Protein AF-A0A8U8CFN9-F1 (afdb_monomer_lite)

Radius of gyration: 27.79 Å; chains: 1; bounding box: 54×45×84 Å

Structure (mmCIF, N/CA/C/O backbone):
data_AF-A0A8U8CFN9-F1
#
_entry.id   AF-A0A8U8CFN9-F1
#
loop_
_atom_site.group_PDB
_atom_site.id
_atom_site.type_symbol
_atom_site.label_atom_id
_atom_site.label_alt_id
_atom_site.label_comp_id
_atom_site.label_asym_id
_atom_site.label_entity_id
_atom_site.label_seq_id
_atom_site.pdbx_PDB_ins_code
_atom_site.Cartn_x
_atom_site.Cartn_y
_atom_site.Cartn_z
_atom_site.occupancy
_atom_site.B_iso_or_equiv
_atom_site.auth_seq_id
_atom_site.auth_comp_id
_atom_site.auth_asym_id
_atom_site.auth_atom_id
_atom_site.pdbx_PDB_model_num
ATOM 1 N N . MET A 1 1 ? -15.132 -43.187 -39.194 1.00 40.34 1 MET A N 1
ATOM 2 C CA . MET A 1 1 ? -14.731 -42.808 -37.822 1.00 40.34 1 MET A CA 1
ATOM 3 C C . MET A 1 1 ? -13.685 -41.707 -37.925 1.00 40.34 1 MET A C 1
ATOM 5 O O . MET A 1 1 ? -12.520 -42.003 -38.133 1.00 40.34 1 MET A O 1
ATOM 9 N N . GLY A 1 2 ? -14.111 -40.443 -37.909 1.00 43.12 2 GLY A N 1
ATOM 10 C CA . GLY A 1 2 ? -13.211 -39.288 -37.963 1.00 43.12 2 GLY A CA 1
ATOM 11 C C . GLY A 1 2 ? -13.203 -38.604 -36.605 1.00 43.12 2 GLY A C 1
ATOM 12 O O . GLY A 1 2 ? -14.182 -37.957 -36.242 1.00 43.12 2 GLY A O 1
ATOM 13 N N . LEU A 1 3 ? -12.131 -38.785 -35.837 1.00 44.94 3 LEU A N 1
ATOM 14 C CA . LEU A 1 3 ? -11.919 -38.041 -34.601 1.00 44.94 3 LEU A CA 1
ATOM 15 C C . LEU A 1 3 ? -11.589 -36.592 -34.974 1.00 44.94 3 LEU A C 1
ATOM 17 O O . LEU A 1 3 ? -10.569 -36.338 -35.607 1.00 44.94 3 LEU A O 1
ATOM 21 N N . LYS A 1 4 ? -12.444 -35.641 -34.587 1.00 46.78 4 LYS A N 1
ATOM 22 C CA . LYS A 1 4 ? -12.069 -34.224 -34.531 1.00 46.78 4 LYS A CA 1
ATOM 23 C C . LYS A 1 4 ? -11.392 -33.962 -33.184 1.00 46.78 4 LYS A C 1
ATOM 25 O O . LYS A 1 4 ? -12.064 -34.095 -32.161 1.00 46.78 4 LYS A O 1
ATOM 30 N N . PRO A 1 5 ? -10.121 -33.541 -33.134 1.00 50.28 5 PRO A N 1
ATOM 31 C CA . PRO A 1 5 ? -9.577 -32.931 -31.941 1.00 50.28 5 PRO A CA 1
ATOM 32 C C . PRO A 1 5 ? -9.734 -31.414 -32.069 1.00 50.28 5 PRO A C 1
ATOM 34 O O . PRO A 1 5 ? -9.016 -30.764 -32.821 1.00 50.28 5 PRO A O 1
ATOM 37 N N . SER A 1 6 ? -10.666 -30.830 -31.321 1.00 44.44 6 SER A N 1
ATOM 38 C CA . SER A 1 6 ? -10.664 -29.382 -31.092 1.00 44.44 6 SER A CA 1
ATOM 39 C C . SER A 1 6 ? -11.026 -29.077 -29.644 1.00 44.44 6 SER A C 1
ATOM 41 O O . SER A 1 6 ? -12.062 -28.488 -29.346 1.00 44.44 6 SER A O 1
ATOM 43 N N . ARG A 1 7 ? -10.141 -29.466 -28.720 1.00 48.72 7 ARG A N 1
ATOM 44 C CA . ARG A 1 7 ? -9.957 -28.658 -27.514 1.00 48.72 7 ARG A CA 1
ATOM 45 C C . ARG A 1 7 ? -9.118 -27.463 -27.942 1.00 48.72 7 ARG A C 1
ATOM 47 O O . ARG A 1 7 ? -7.898 -27.561 -28.020 1.00 48.72 7 ARG A O 1
ATOM 54 N N . VAL A 1 8 ? -9.784 -26.361 -28.275 1.00 46.59 8 VAL A N 1
ATOM 55 C CA . VAL A 1 8 ? -9.126 -25.057 -28.352 1.00 46.59 8 VAL A CA 1
ATOM 56 C C . VAL A 1 8 ? -8.773 -24.706 -26.914 1.00 46.59 8 VAL A C 1
ATOM 58 O O . VAL A 1 8 ? -9.592 -24.179 -26.167 1.00 46.59 8 VAL A O 1
ATOM 61 N N . VAL A 1 9 ? -7.581 -25.106 -26.481 1.00 53.53 9 VAL A N 1
ATOM 62 C CA . VAL A 1 9 ? -6.992 -24.539 -25.276 1.00 53.53 9 VAL A CA 1
ATOM 63 C C . VAL A 1 9 ? -6.672 -23.103 -25.674 1.00 53.53 9 VAL A C 1
ATOM 65 O O . VAL A 1 9 ? -5.760 -22.869 -26.467 1.00 53.53 9 VAL A O 1
ATOM 68 N N . GLY A 1 10 ? -7.505 -22.154 -25.238 1.00 47.97 10 GLY A N 1
ATOM 69 C CA . GLY A 1 10 ? -7.197 -20.734 -25.383 1.00 47.97 10 GLY A CA 1
ATOM 70 C C . GLY A 1 10 ? -5.804 -20.453 -24.805 1.00 47.97 10 GLY A C 1
ATOM 71 O O . GLY A 1 10 ? -5.350 -21.213 -23.944 1.00 47.97 10 GLY A O 1
ATOM 72 N N . PRO A 1 11 ? -5.093 -19.416 -25.277 1.00 50.44 11 PRO A N 1
ATOM 73 C CA . PRO A 1 11 ? -3.771 -19.108 -24.754 1.00 50.44 11 PRO A CA 1
ATOM 74 C C . PRO A 1 11 ? -3.867 -18.979 -23.232 1.00 50.44 11 PRO A C 1
ATOM 76 O O . PRO A 1 11 ? -4.640 -18.169 -22.726 1.00 50.44 11 PRO A O 1
ATOM 79 N N . CYS A 1 12 ? -3.114 -19.798 -22.496 1.00 44.31 12 CYS A N 1
ATOM 80 C CA . CYS A 1 12 ? -2.918 -19.590 -21.068 1.00 44.31 12 CYS A CA 1
ATOM 81 C C . CYS A 1 12 ? -2.235 -18.226 -20.916 1.00 44.31 12 CYS A C 1
ATOM 83 O O . CYS A 1 12 ? -1.022 -18.118 -21.079 1.00 44.31 12 CYS A O 1
ATOM 85 N N . THR A 1 13 ? -3.007 -17.171 -20.654 1.00 48.44 13 THR A N 1
ATOM 86 C CA . THR A 1 13 ? -2.541 -15.783 -20.494 1.00 48.44 13 THR A CA 1
ATOM 87 C C . THR A 1 13 ? -1.829 -15.588 -19.154 1.00 48.44 13 THR A C 1
ATOM 89 O O . THR A 1 13 ? -2.136 -14.680 -18.395 1.00 48.44 13 THR A O 1
ATOM 92 N N . HIS A 1 14 ? -0.946 -16.507 -18.777 1.00 53.22 14 HIS A N 1
ATOM 93 C CA . HIS A 1 14 ? -0.107 -16.378 -17.589 1.00 53.22 14 HIS A CA 1
ATOM 94 C C . HIS A 1 14 ? 1.272 -15.961 -18.074 1.00 53.22 14 HIS A C 1
ATOM 96 O O . HIS A 1 14 ? 2.212 -16.753 -18.116 1.00 53.22 14 HIS A O 1
ATOM 102 N N . THR A 1 15 ? 1.367 -14.717 -18.542 1.00 61.50 15 THR A N 1
ATOM 103 C CA . THR A 1 15 ? 2.664 -14.141 -18.875 1.00 61.50 15 THR A CA 1
ATOM 104 C C . THR A 1 15 ? 3.359 -13.724 -17.582 1.00 61.50 15 THR A C 1
ATOM 106 O O . THR A 1 15 ? 2.722 -13.395 -16.583 1.00 61.50 15 THR A O 1
ATOM 109 N N . LYS A 1 16 ? 4.694 -13.745 -17.573 1.00 69.81 16 LYS A N 1
ATOM 110 C CA . LYS A 1 16 ? 5.504 -13.357 -16.406 1.00 69.81 16 LYS A CA 1
ATOM 111 C C . LYS A 1 16 ? 5.140 -11.957 -15.870 1.00 69.81 16 LYS A C 1
ATOM 113 O O . LYS A 1 16 ? 5.152 -11.745 -14.662 1.00 69.81 16 LYS A O 1
ATOM 118 N N . LEU A 1 17 ? 4.731 -11.058 -16.769 1.00 68.25 17 LEU A N 1
ATOM 119 C CA . LEU A 1 17 ? 4.264 -9.704 -16.458 1.00 68.25 17 LEU A CA 1
ATOM 120 C C . LEU A 1 17 ? 2.952 -9.693 -15.658 1.00 68.25 17 LEU A C 1
ATOM 122 O O . LEU A 1 17 ? 2.778 -8.842 -14.790 1.00 68.25 17 LEU A O 1
ATOM 126 N N . ASP A 1 18 ? 2.047 -10.645 -15.906 1.00 72.00 18 ASP A N 1
ATOM 127 C CA . ASP A 1 18 ? 0.790 -10.755 -15.156 1.00 72.00 18 ASP A CA 1
ATOM 128 C C . ASP A 1 18 ? 1.056 -11.142 -13.701 1.00 72.00 18 ASP A C 1
ATOM 130 O O . ASP A 1 18 ? 0.404 -10.643 -12.789 1.00 72.00 18 ASP A O 1
ATOM 134 N N . PHE A 1 19 ? 2.023 -12.032 -13.470 1.00 72.50 19 PHE A N 1
ATOM 135 C CA . PHE A 1 19 ? 2.398 -12.453 -12.123 1.00 72.50 19 PHE A CA 1
ATOM 136 C C . PHE A 1 19 ? 3.075 -11.318 -11.346 1.00 72.50 19 PHE A C 1
ATOM 138 O O . PHE A 1 19 ? 2.701 -11.049 -10.205 1.00 72.50 19 PHE A O 1
ATOM 145 N N . GLU A 1 20 ? 4.008 -10.611 -11.990 1.00 80.88 20 GLU A N 1
ATOM 146 C CA . GLU A 1 20 ? 4.715 -9.461 -11.416 1.00 80.88 20 GLU A CA 1
ATOM 147 C C . GLU A 1 20 ? 3.738 -8.349 -10.993 1.00 80.88 20 GLU A C 1
ATOM 149 O O . GLU A 1 20 ? 3.879 -7.785 -9.914 1.00 80.88 20 GLU A O 1
ATOM 154 N N . GLN A 1 21 ? 2.679 -8.092 -11.767 1.00 85.75 21 GLN A N 1
ATOM 155 C CA . GLN A 1 21 ? 1.675 -7.077 -11.418 1.00 85.75 21 GLN A CA 1
ATOM 156 C C . GLN A 1 21 ? 0.644 -7.529 -10.373 1.00 85.75 21 GLN A C 1
ATOM 158 O O . GLN A 1 21 ? 0.097 -6.688 -9.657 1.00 85.75 21 GLN A O 1
ATOM 163 N N . ARG A 1 22 ? 0.367 -8.833 -10.250 1.00 90.00 22 ARG A N 1
ATOM 164 C CA . ARG A 1 22 ? -0.640 -9.357 -9.308 1.00 90.00 22 ARG A CA 1
ATOM 165 C C . ARG A 1 22 ? -0.237 -9.196 -7.848 1.00 90.00 22 ARG A C 1
ATOM 167 O O . ARG A 1 22 ? -1.104 -8.914 -7.026 1.00 90.00 22 ARG A O 1
ATOM 174 N N . VAL A 1 23 ? 1.043 -9.366 -7.519 1.00 90.81 23 VAL A N 1
ATOM 175 C CA . VAL A 1 23 ? 1.513 -9.325 -6.123 1.00 90.81 23 VAL A CA 1
ATOM 176 C C . VAL A 1 23 ? 1.341 -7.929 -5.498 1.00 90.81 23 VAL A C 1
ATOM 178 O O . VAL A 1 23 ? 0.658 -7.840 -4.480 1.00 90.81 23 VAL A O 1
ATOM 181 N N . PRO A 1 24 ? 1.815 -6.821 -6.108 1.00 92.12 24 PRO A N 1
ATOM 182 C CA . PRO A 1 24 ? 1.583 -5.484 -5.559 1.00 92.12 24 PRO A CA 1
ATOM 183 C C . PRO A 1 24 ? 0.095 -5.119 -5.467 1.00 92.12 24 PRO A C 1
ATOM 185 O O . PRO A 1 24 ? -0.320 -4.423 -4.547 1.00 92.12 24 PRO A O 1
ATOM 188 N N . GLN A 1 25 ? -0.729 -5.578 -6.415 1.00 93.50 25 GLN A N 1
ATOM 189 C CA . GLN A 1 25 ? -2.177 -5.342 -6.387 1.00 93.50 25 GLN A CA 1
ATOM 190 C C . GLN A 1 25 ? -2.860 -6.106 -5.247 1.00 93.50 25 GLN A C 1
ATOM 192 O O . GLN A 1 25 ? -3.770 -5.573 -4.614 1.00 93.50 25 GLN A O 1
ATOM 197 N N . ALA A 1 26 ? -2.436 -7.345 -4.986 1.00 95.00 26 ALA A N 1
ATOM 198 C CA . ALA A 1 26 ? -2.931 -8.138 -3.867 1.00 95.00 26 ALA A CA 1
ATOM 199 C C . ALA A 1 26 ? -2.555 -7.493 -2.526 1.00 95.00 26 ALA A C 1
ATOM 201 O O . ALA A 1 26 ? -3.431 -7.312 -1.684 1.00 95.00 26 ALA A O 1
ATOM 202 N N . GLU A 1 27 ? -1.298 -7.066 -2.378 1.00 95.19 27 GLU A N 1
ATOM 203 C CA . GLU A 1 27 ? -0.810 -6.348 -1.193 1.00 95.19 27 GLU A CA 1
ATOM 204 C C . GLU A 1 27 ? -1.591 -5.050 -0.944 1.00 95.19 27 GLU A C 1
ATOM 206 O O . GLU A 1 27 ? -2.088 -4.805 0.156 1.00 95.19 27 GLU A O 1
ATOM 211 N N . GLU A 1 28 ? -1.797 -4.242 -1.989 1.00 96.56 28 GLU A N 1
ATOM 212 C CA . GLU A 1 28 ? -2.542 -2.986 -1.881 1.00 96.56 28 GLU A CA 1
ATOM 213 C C . GLU A 1 28 ? -4.000 -3.213 -1.464 1.00 96.56 28 GLU A C 1
ATOM 215 O O . GLU A 1 28 ? -4.542 -2.469 -0.642 1.00 96.56 28 GLU A O 1
ATOM 220 N N . ARG A 1 29 ? -4.654 -4.230 -2.036 1.00 97.69 29 ARG A N 1
ATOM 221 C CA . ARG A 1 29 ? -6.034 -4.582 -1.686 1.00 97.69 29 ARG A CA 1
ATOM 222 C C . ARG A 1 29 ? -6.134 -5.061 -0.247 1.00 97.69 29 ARG A C 1
ATOM 224 O O . ARG A 1 29 ? -6.996 -4.575 0.480 1.00 97.69 29 ARG A O 1
ATOM 231 N N . TYR A 1 30 ? -5.235 -5.951 0.161 1.00 97.94 30 TYR A N 1
ATOM 232 C CA . TYR A 1 30 ? -5.214 -6.493 1.512 1.00 97.94 30 TYR A CA 1
ATOM 233 C C . TYR A 1 30 ? -5.023 -5.388 2.556 1.00 97.94 30 TYR A C 1
ATOM 235 O O . TYR A 1 30 ? -5.828 -5.260 3.478 1.00 97.94 30 TYR A O 1
ATOM 243 N N . GLY A 1 31 ? -4.034 -4.510 2.362 1.00 97.88 31 GLY A N 1
ATOM 244 C CA . GLY A 1 31 ? -3.806 -3.394 3.276 1.00 97.88 31 GLY A CA 1
ATOM 245 C C . GLY A 1 31 ? -4.996 -2.428 3.365 1.00 97.88 31 GLY A C 1
ATOM 246 O O . GLY A 1 31 ? -5.382 -2.024 4.463 1.00 97.88 31 GLY A O 1
ATOM 247 N N . LYS A 1 32 ? -5.656 -2.112 2.238 1.00 98.12 32 LYS A N 1
ATOM 248 C CA . LYS A 1 32 ? -6.875 -1.277 2.229 1.00 98.12 32 LYS A CA 1
ATOM 249 C C . LYS A 1 32 ? -8.041 -1.927 2.971 1.00 98.12 32 LYS A C 1
ATOM 251 O O . LYS A 1 32 ? -8.753 -1.233 3.696 1.00 98.12 32 LYS A O 1
ATOM 256 N N . GLU A 1 33 ? -8.247 -3.228 2.792 1.00 98.00 33 GLU A N 1
ATOM 257 C CA . GLU A 1 33 ? -9.303 -3.971 3.485 1.00 98.00 33 GLU A CA 1
ATOM 258 C C . GLU A 1 33 ? -9.054 -3.997 5.001 1.00 98.00 33 GLU A C 1
ATOM 260 O O . GLU A 1 33 ? -9.982 -3.732 5.765 1.00 98.00 33 GLU A O 1
ATOM 265 N N . LEU A 1 34 ? -7.806 -4.176 5.451 1.00 97.88 34 LEU A N 1
ATOM 266 C CA . LEU A 1 34 ? -7.447 -4.086 6.873 1.00 97.88 34 LEU A CA 1
ATOM 267 C C . LEU A 1 34 ? -7.747 -2.706 7.471 1.00 97.88 34 LEU A C 1
ATOM 269 O O . LEU A 1 34 ? -8.394 -2.615 8.515 1.00 97.88 34 LEU A O 1
ATOM 273 N N . VAL A 1 35 ? -7.350 -1.624 6.794 1.00 97.44 35 VAL A N 1
ATOM 274 C CA . VAL A 1 35 ? -7.654 -0.253 7.246 1.00 97.44 35 VAL A CA 1
ATOM 275 C C . VAL A 1 35 ? -9.168 -0.023 7.319 1.00 97.44 35 VAL A C 1
ATOM 277 O O . VAL A 1 35 ? -9.669 0.597 8.259 1.00 97.44 35 VAL A O 1
ATOM 280 N N . GLN A 1 36 ? -9.933 -0.545 6.357 1.00 97.12 36 GLN A N 1
ATOM 281 C CA . GLN A 1 36 ? -11.393 -0.465 6.399 1.00 97.12 36 GLN A CA 1
ATOM 282 C C . GLN A 1 36 ? -11.992 -1.257 7.565 1.00 97.12 36 GLN A C 1
ATOM 284 O O . GLN A 1 36 ? -12.928 -0.764 8.196 1.00 97.12 36 GLN A O 1
ATOM 289 N N . ILE A 1 37 ? -11.468 -2.449 7.862 1.00 96.06 37 ILE A N 1
ATOM 290 C CA . ILE A 1 37 ? -11.889 -3.257 9.012 1.00 96.06 37 ILE A CA 1
ATOM 291 C C . ILE A 1 37 ? -11.623 -2.492 10.309 1.00 96.06 37 ILE A C 1
ATOM 293 O O . ILE A 1 37 ? -12.543 -2.350 11.108 1.00 96.06 37 ILE A O 1
ATOM 297 N N . ALA A 1 38 ? -10.427 -1.922 10.489 1.00 95.00 38 ALA A N 1
ATOM 298 C CA . ALA A 1 38 ? -10.089 -1.129 11.673 1.00 95.00 38 ALA A CA 1
ATOM 299 C C . ALA A 1 38 ? -11.056 0.050 11.887 1.00 95.00 38 ALA A C 1
ATOM 301 O O . ALA A 1 38 ? -11.495 0.302 13.008 1.00 95.00 38 ALA A O 1
ATOM 302 N N . ARG A 1 39 ? -11.447 0.736 10.805 1.00 92.81 39 ARG A N 1
ATOM 303 C CA . ARG A 1 39 ? -12.379 1.879 10.852 1.00 92.81 39 ARG A CA 1
ATOM 304 C C . ARG A 1 39 ? -13.828 1.487 11.119 1.00 92.81 39 ARG A C 1
ATOM 306 O O . ARG A 1 39 ? -14.569 2.272 11.704 1.00 92.81 39 ARG A O 1
ATOM 313 N N . LYS A 1 40 ? -14.248 0.309 10.655 1.00 93.12 40 LYS A N 1
ATOM 314 C CA . LYS A 1 40 ? -15.609 -0.219 10.848 1.00 93.12 40 LYS A CA 1
ATOM 315 C C . LYS A 1 40 ? -15.745 -1.073 12.110 1.00 93.12 40 LYS A C 1
ATOM 317 O O . LYS A 1 40 ? -16.860 -1.471 12.442 1.00 93.12 40 LYS A O 1
ATOM 322 N N . ALA A 1 41 ? -14.642 -1.381 12.788 1.00 89.19 41 ALA A N 1
ATOM 323 C CA . ALA A 1 41 ? -14.648 -2.178 14.002 1.00 89.19 41 ALA A CA 1
ATOM 324 C C . ALA A 1 41 ? -15.472 -1.490 15.105 1.00 89.19 41 ALA A C 1
ATOM 326 O O . ALA A 1 41 ? -15.387 -0.276 15.306 1.00 89.19 41 ALA A O 1
ATOM 327 N N . GLY A 1 42 ? -16.288 -2.288 15.800 1.00 85.44 42 GLY A N 1
ATOM 328 C CA . GLY A 1 42 ? -17.123 -1.848 16.919 1.00 85.44 42 GLY A CA 1
ATOM 329 C C . GLY A 1 42 ? -16.320 -1.565 18.196 1.00 85.44 42 GLY A C 1
ATOM 330 O O . GLY A 1 42 ? -15.151 -1.195 18.150 1.00 85.44 42 GLY A O 1
ATOM 331 N N . GLY A 1 43 ? -16.959 -1.723 19.358 1.00 84.12 43 GLY A N 1
ATOM 332 C CA . GLY A 1 43 ? -16.310 -1.534 20.665 1.00 84.12 43 GLY A CA 1
ATOM 333 C C . GLY A 1 43 ? -16.378 -0.107 21.226 1.00 84.12 43 GLY A C 1
ATOM 334 O O . GLY A 1 43 ? -15.900 0.149 22.324 1.00 84.12 43 GLY A O 1
ATOM 335 N N . GLN A 1 44 ? -17.025 0.825 20.514 1.00 84.69 44 GLN A N 1
ATOM 336 C CA . GLN A 1 44 ? -17.246 2.210 20.969 1.00 84.69 44 GLN A CA 1
ATOM 337 C C . GLN A 1 44 ? -18.083 2.294 22.262 1.00 84.69 44 GLN A C 1
ATOM 339 O O . GLN A 1 44 ? -17.959 3.257 23.017 1.00 84.69 44 GLN A O 1
ATOM 344 N N . THR A 1 45 ? -18.938 1.294 22.499 1.00 90.31 45 THR A N 1
ATOM 345 C CA . THR A 1 45 ? -19.830 1.187 23.664 1.00 90.31 45 THR A CA 1
ATOM 346 C C . THR A 1 45 ? -19.186 0.498 24.867 1.00 90.31 45 THR A C 1
ATOM 348 O O . THR A 1 45 ? -19.793 0.479 25.934 1.00 90.31 45 THR A O 1
ATOM 351 N N . GLU A 1 46 ? -17.988 -0.072 24.711 1.00 92.38 46 GLU A N 1
ATOM 352 C CA . GLU A 1 46 ? -17.257 -0.707 25.811 1.00 92.38 46 GLU A CA 1
ATOM 353 C C . GLU A 1 46 ? -16.704 0.342 26.784 1.00 92.38 46 GLU A C 1
ATOM 355 O O . GLU A 1 46 ? -16.590 1.528 26.459 1.00 92.38 46 GLU A O 1
ATOM 360 N N . ILE A 1 47 ? -16.341 -0.085 27.996 1.00 91.62 47 ILE A N 1
ATOM 361 C CA . ILE A 1 47 ? -15.911 0.807 29.084 1.00 91.62 47 ILE A CA 1
ATOM 362 C C . ILE A 1 47 ? -14.583 0.306 29.675 1.00 91.62 47 ILE A C 1
ATOM 364 O O . ILE A 1 47 ? -14.278 -0.888 29.632 1.00 91.62 47 ILE A O 1
ATOM 368 N N . ASN A 1 48 ? -13.797 1.221 30.251 1.00 94.94 48 ASN A N 1
ATOM 369 C CA . ASN A 1 48 ? -12.543 0.940 30.959 1.00 94.94 48 ASN A CA 1
ATOM 370 C C . ASN A 1 48 ? -11.539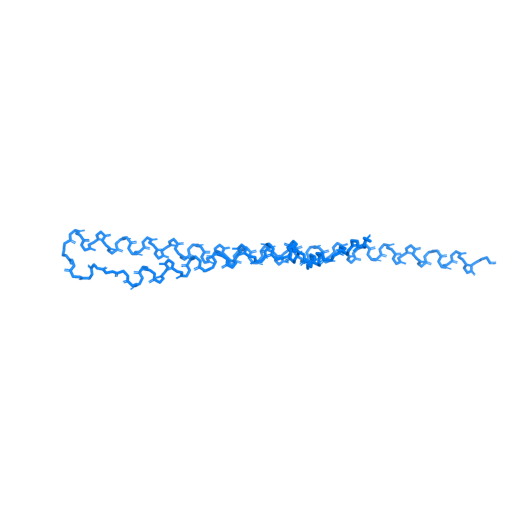 0.160 30.085 1.00 94.94 48 ASN A C 1
ATOM 372 O O . ASN A 1 48 ? -11.393 0.425 28.892 1.00 94.94 48 ASN A O 1
ATOM 376 N N . THR A 1 49 ? -10.861 -0.820 30.676 1.00 95.06 49 THR A N 1
ATOM 377 C CA . THR A 1 49 ? -9.759 -1.579 30.077 1.00 95.06 49 THR A CA 1
ATOM 378 C C . THR A 1 49 ? -10.159 -2.314 28.798 1.00 95.06 49 THR A C 1
ATOM 380 O O . THR A 1 49 ? -9.334 -2.494 27.906 1.00 95.06 49 THR A O 1
ATOM 383 N N . LEU A 1 50 ? -11.429 -2.719 28.669 1.00 92.88 50 LEU A N 1
ATOM 384 C CA . LEU A 1 50 ? -11.914 -3.382 27.458 1.00 92.88 50 LEU A CA 1
ATOM 385 C C . LEU A 1 50 ? -12.008 -2.399 26.285 1.00 92.88 50 LEU A C 1
ATOM 387 O O . LEU A 1 50 ? -11.604 -2.735 25.173 1.00 92.88 50 LEU A O 1
ATOM 391 N N . LYS A 1 51 ? -12.460 -1.163 26.539 1.00 94.25 51 LYS A N 1
ATOM 392 C CA . LYS A 1 51 ? -12.450 -0.094 25.531 1.00 94.25 51 LYS A CA 1
ATOM 393 C C . LYS A 1 51 ? -11.028 0.206 25.065 1.00 94.25 51 LYS A C 1
ATOM 395 O O . LYS A 1 51 ? -10.782 0.274 23.865 1.00 94.25 51 LYS A O 1
ATOM 400 N N . GLU A 1 52 ? -10.095 0.345 26.003 1.00 94.81 52 GLU A N 1
ATOM 401 C CA . GLU A 1 52 ? -8.683 0.603 25.695 1.00 94.81 52 GLU A CA 1
ATOM 402 C C . GLU A 1 52 ? -8.069 -0.523 24.852 1.00 94.81 52 GLU A C 1
ATOM 404 O O . GLU A 1 52 ? -7.417 -0.250 23.845 1.00 94.81 52 GLU A O 1
ATOM 409 N N . ALA A 1 53 ? -8.349 -1.786 25.192 1.00 94.69 53 ALA A N 1
ATOM 410 C CA . ALA A 1 53 ? -7.899 -2.935 24.412 1.00 94.69 53 ALA A CA 1
ATOM 411 C C . ALA A 1 53 ? -8.455 -2.922 22.974 1.00 94.69 53 ALA A C 1
ATOM 413 O O . ALA A 1 53 ? -7.716 -3.199 22.027 1.00 94.69 53 ALA A O 1
ATOM 414 N N . PHE A 1 54 ? -9.729 -2.554 22.788 1.00 95.00 54 PHE A N 1
ATOM 415 C CA . PHE A 1 54 ? -10.325 -2.398 21.457 1.00 95.00 54 PHE A CA 1
ATOM 416 C C . PHE A 1 54 ? -9.701 -1.247 20.659 1.00 95.00 54 PHE A C 1
ATOM 418 O O . PHE A 1 54 ? -9.468 -1.401 19.459 1.00 95.00 54 PHE A O 1
ATOM 425 N N . GLU A 1 55 ? -9.404 -0.108 21.288 1.00 94.31 55 GLU A N 1
ATOM 426 C CA . GLU A 1 55 ? -8.708 0.999 20.618 1.00 94.31 55 GLU A CA 1
ATOM 427 C C . GLU A 1 55 ? -7.299 0.595 20.175 1.00 94.31 55 GLU A C 1
ATOM 429 O O . GLU A 1 55 ? -6.936 0.805 19.015 1.00 94.31 55 GLU A O 1
ATOM 434 N N . MET A 1 56 ? -6.536 -0.066 21.049 1.00 95.75 56 MET A N 1
ATOM 435 C CA . MET A 1 56 ? -5.212 -0.588 20.702 1.00 95.75 56 MET A CA 1
ATOM 436 C C . MET A 1 56 ? -5.284 -1.590 19.548 1.00 95.75 56 MET A C 1
ATOM 438 O O . MET A 1 56 ? -4.487 -1.513 18.613 1.00 95.75 56 MET A O 1
ATOM 442 N N . LEU A 1 57 ? -6.255 -2.507 19.573 1.00 95.44 57 LEU A N 1
ATOM 443 C CA . LEU A 1 57 ? -6.449 -3.479 18.500 1.00 95.44 57 LEU A CA 1
ATOM 444 C C . LEU A 1 57 ? -6.727 -2.788 17.158 1.00 95.44 57 LEU A C 1
ATOM 446 O O . LEU A 1 57 ? -6.096 -3.125 16.156 1.00 95.44 57 LEU A O 1
ATOM 450 N N . LYS A 1 58 ? -7.627 -1.797 17.129 1.00 96.25 58 LYS A N 1
ATOM 451 C CA . LYS A 1 58 ? -7.928 -1.027 15.912 1.00 96.25 58 LYS A CA 1
ATOM 452 C C . LYS A 1 58 ? -6.687 -0.321 15.371 1.00 96.25 58 LYS A C 1
ATOM 454 O O . LYS A 1 58 ? -6.412 -0.419 14.176 1.00 96.25 58 LYS A O 1
ATOM 459 N N . GLN A 1 59 ? -5.911 0.323 16.244 1.00 96.69 59 GLN A N 1
ATOM 460 C CA . GLN A 1 59 ? -4.662 0.987 15.863 1.00 96.69 59 GLN A CA 1
ATOM 461 C C . GLN A 1 59 ? -3.638 0.005 15.281 1.00 96.69 59 GLN A C 1
ATOM 463 O O . GLN A 1 59 ? -2.993 0.314 14.281 1.00 96.69 59 GLN A O 1
ATOM 468 N N . GLN A 1 60 ? -3.502 -1.191 15.863 1.00 98.12 60 GLN A N 1
ATOM 469 C CA . GLN A 1 60 ? -2.597 -2.218 15.341 1.00 98.12 60 GLN A CA 1
ATOM 470 C C . GLN A 1 60 ? -3.036 -2.716 13.960 1.00 98.12 60 GLN A C 1
ATOM 472 O O . GLN A 1 60 ? -2.208 -2.797 13.055 1.00 98.12 60 GLN A O 1
ATOM 477 N N . ILE A 1 61 ? -4.330 -2.984 13.761 1.00 97.50 61 ILE A N 1
ATOM 478 C CA . ILE A 1 61 ? -4.858 -3.411 12.455 1.00 97.50 61 ILE A CA 1
ATOM 479 C C . ILE A 1 61 ? -4.642 -2.318 11.398 1.00 97.50 61 ILE A C 1
ATOM 481 O O . ILE A 1 61 ? -4.218 -2.622 10.283 1.00 97.50 61 ILE A O 1
ATOM 485 N N . GLU A 1 62 ? -4.882 -1.047 11.737 1.00 97.62 62 GLU A N 1
ATOM 486 C CA . GLU A 1 62 ? -4.633 0.072 10.821 1.00 97.62 62 GLU A CA 1
ATOM 487 C C . GLU A 1 62 ? -3.137 0.225 10.501 1.00 97.62 62 GLU A C 1
ATOM 489 O O . GLU A 1 62 ? -2.774 0.403 9.338 1.00 97.62 62 GLU A O 1
ATOM 494 N N . SER A 1 63 ? -2.256 0.083 11.496 1.00 98.12 63 SER A N 1
ATOM 495 C CA . SER A 1 63 ? -0.798 0.124 11.317 1.00 98.12 63 SER A CA 1
ATOM 496 C C . SER A 1 63 ? -0.293 -0.982 10.380 1.00 98.12 63 SER A C 1
ATOM 498 O O . SER A 1 63 ? 0.452 -0.716 9.429 1.00 98.12 63 SER A O 1
ATOM 500 N N . VAL A 1 64 ? -0.758 -2.219 10.583 1.00 98.31 64 VAL A N 1
ATOM 501 C CA . VAL A 1 64 ? -0.441 -3.355 9.705 1.00 98.31 64 VAL A CA 1
ATOM 502 C C . VAL A 1 64 ? -0.982 -3.103 8.297 1.00 98.31 64 VAL A C 1
ATOM 504 O O . VAL A 1 64 ? -0.241 -3.237 7.324 1.00 98.31 64 VAL A O 1
ATOM 507 N N . GLY A 1 65 ? -2.234 -2.652 8.167 1.00 98.31 65 GLY A N 1
ATOM 508 C CA . GLY A 1 65 ? -2.827 -2.313 6.872 1.00 98.31 65 GLY A CA 1
ATOM 509 C C . GLY A 1 65 ? -2.032 -1.250 6.106 1.00 98.31 65 GLY A C 1
ATOM 510 O O . GLY A 1 65 ? -1.750 -1.421 4.919 1.00 98.31 65 GLY A O 1
ATOM 511 N N . ASN A 1 66 ? -1.586 -0.195 6.790 1.00 98.19 66 ASN A N 1
ATOM 512 C CA . ASN A 1 66 ? -0.732 0.842 6.208 1.00 98.19 66 ASN A CA 1
ATOM 513 C C . ASN A 1 66 ? 0.632 0.296 5.764 1.00 98.19 66 ASN A C 1
ATOM 515 O O . ASN A 1 66 ? 1.128 0.682 4.706 1.00 98.19 66 ASN A O 1
ATOM 519 N N . SER A 1 67 ? 1.209 -0.636 6.524 1.00 98.31 67 SER A N 1
ATOM 520 C CA . SER A 1 67 ? 2.478 -1.289 6.177 1.00 98.31 67 SER A CA 1
ATOM 521 C C . SER A 1 67 ? 2.359 -2.116 4.889 1.00 98.31 67 SER A C 1
ATOM 523 O O . SER A 1 67 ? 3.216 -2.012 4.014 1.00 98.31 67 SER A O 1
ATOM 525 N N . HIS A 1 68 ? 1.262 -2.861 4.710 1.00 98.19 68 HIS A N 1
ATOM 526 C CA . HIS A 1 68 ? 0.980 -3.594 3.465 1.00 98.19 68 HIS A CA 1
ATOM 527 C C . HIS A 1 68 ? 0.765 -2.656 2.263 1.00 98.19 68 HIS A C 1
ATOM 529 O O . HIS A 1 68 ? 1.258 -2.918 1.165 1.00 98.19 68 HIS A O 1
ATOM 535 N N . ILE A 1 69 ? 0.096 -1.513 2.463 1.00 98.00 69 ILE A N 1
ATOM 536 C CA . ILE A 1 69 ? -0.053 -0.489 1.413 1.00 98.00 69 ILE A CA 1
ATOM 537 C C . ILE A 1 69 ? 1.315 0.078 1.008 1.00 98.00 69 ILE A C 1
ATOM 539 O O . ILE A 1 69 ? 1.590 0.210 -0.184 1.00 98.00 69 ILE A O 1
ATOM 543 N N . GLN A 1 70 ? 2.185 0.391 1.973 1.00 98.00 70 GLN A N 1
ATOM 544 C CA . GLN A 1 70 ? 3.542 0.870 1.688 1.00 98.00 70 GLN A CA 1
ATOM 545 C C . GLN A 1 70 ? 4.372 -0.184 0.952 1.00 98.00 70 GLN A C 1
ATOM 547 O O . GLN A 1 70 ? 5.041 0.142 -0.028 1.00 98.00 70 GLN A O 1
ATOM 552 N N . LEU A 1 71 ? 4.281 -1.453 1.359 1.00 97.31 71 LEU A N 1
ATOM 553 C CA . LEU A 1 71 ? 4.942 -2.554 0.664 1.00 97.31 71 LEU A CA 1
ATOM 554 C C . LEU A 1 71 ? 4.489 -2.654 -0.796 1.00 97.31 71 LEU A C 1
ATOM 556 O O . LEU A 1 71 ?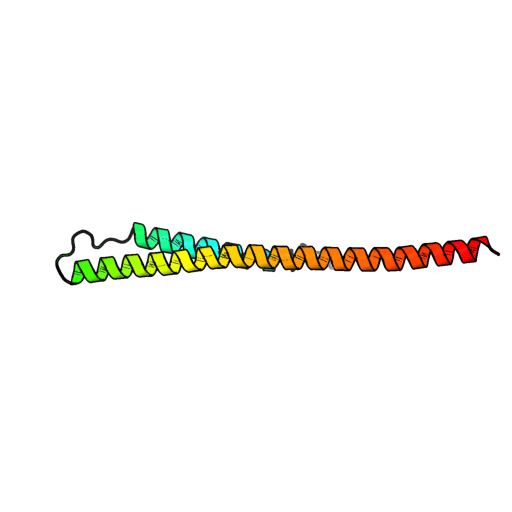 5.325 -2.772 -1.689 1.00 97.31 71 LEU A O 1
ATOM 560 N N . ALA A 1 72 ? 3.189 -2.530 -1.067 1.00 97.06 72 ALA A N 1
ATOM 561 C CA . ALA A 1 72 ? 2.671 -2.515 -2.431 1.00 97.06 72 ALA A CA 1
ATOM 562 C C . ALA A 1 72 ? 3.249 -1.373 -3.284 1.00 97.06 72 ALA A C 1
ATOM 564 O O . ALA A 1 72 ? 3.490 -1.566 -4.477 1.00 97.06 72 ALA A O 1
ATOM 565 N N . VAL A 1 73 ? 3.472 -0.192 -2.697 1.00 97.00 73 VAL A N 1
ATOM 566 C CA . VAL A 1 73 ? 4.120 0.940 -3.382 1.00 97.00 73 VAL A CA 1
ATOM 567 C C . VAL A 1 73 ? 5.576 0.606 -3.701 1.00 97.00 73 VAL A C 1
ATOM 569 O O . VAL A 1 73 ? 5.960 0.685 -4.867 1.00 97.00 73 VAL A O 1
ATOM 572 N N . MET A 1 74 ? 6.344 0.139 -2.713 1.00 97.00 74 MET A N 1
ATOM 573 C CA . MET A 1 74 ? 7.749 -0.241 -2.909 1.00 97.00 74 MET A CA 1
ATOM 574 C C . MET A 1 74 ? 7.903 -1.323 -3.986 1.00 97.00 74 MET A C 1
ATOM 576 O O . MET A 1 74 ? 8.738 -1.205 -4.877 1.00 97.00 74 MET A O 1
ATOM 580 N N . LEU A 1 75 ? 7.046 -2.349 -3.979 1.00 95.56 75 LEU A N 1
ATOM 581 C CA . LEU A 1 75 ? 7.084 -3.407 -4.993 1.00 95.56 75 LEU A CA 1
ATOM 582 C C . LEU A 1 75 ? 6.849 -2.869 -6.413 1.00 95.56 75 LEU A C 1
ATOM 584 O O . LEU A 1 75 ? 7.475 -3.343 -7.359 1.00 95.56 75 LEU A O 1
ATOM 588 N N . LYS A 1 76 ? 5.969 -1.875 -6.590 1.00 94.88 76 LYS A N 1
ATOM 589 C CA . LYS A 1 76 ? 5.745 -1.245 -7.904 1.00 94.88 76 LYS A CA 1
ATOM 590 C C . LYS A 1 76 ? 6.975 -0.473 -8.380 1.00 94.88 76 LYS A C 1
ATOM 592 O O . LYS A 1 76 ? 7.273 -0.495 -9.574 1.00 94.88 76 LYS A O 1
ATOM 597 N N . GLU A 1 77 ? 7.676 0.195 -7.471 1.00 95.81 77 GLU A N 1
ATOM 598 C CA . GLU A 1 77 ? 8.908 0.928 -7.778 1.00 95.81 77 GLU A CA 1
ATOM 599 C C . GLU A 1 77 ? 10.039 -0.022 -8.185 1.00 95.81 77 GLU A C 1
ATOM 601 O O . GLU A 1 77 ? 10.663 0.180 -9.228 1.00 95.81 77 GLU A O 1
ATOM 606 N N . GLU A 1 78 ? 10.230 -1.115 -7.444 1.00 94.69 78 GLU A N 1
ATOM 607 C CA . GLU A 1 78 ? 11.210 -2.155 -7.779 1.00 94.69 78 GLU A CA 1
ATOM 608 C C . GLU A 1 78 ? 10.928 -2.789 -9.149 1.00 94.69 78 GLU A C 1
ATOM 610 O O . GLU A 1 78 ? 11.824 -2.920 -9.987 1.00 94.69 78 GLU A O 1
ATOM 615 N N . LEU A 1 79 ? 9.663 -3.117 -9.439 1.00 93.19 79 LEU A N 1
ATOM 616 C CA . LEU A 1 79 ? 9.266 -3.647 -10.747 1.00 93.19 79 LEU A CA 1
ATOM 617 C C . LEU A 1 79 ? 9.559 -2.669 -11.886 1.00 93.19 79 LEU A C 1
ATOM 619 O O . LEU A 1 79 ? 10.015 -3.085 -12.955 1.00 93.19 79 LEU A O 1
ATOM 623 N N . LYS A 1 80 ? 9.349 -1.369 -11.660 1.00 92.75 80 LYS A N 1
ATOM 624 C CA . LYS A 1 80 ? 9.707 -0.332 -12.630 1.00 92.75 80 LYS A CA 1
ATOM 625 C C . LYS A 1 80 ? 11.217 -0.314 -12.880 1.00 92.75 80 LYS A C 1
ATOM 627 O O . LYS A 1 80 ? 11.637 -0.307 -14.037 1.00 92.75 80 LYS A O 1
ATOM 632 N N . GLY A 1 81 ? 12.028 -0.383 -11.823 1.00 94.38 81 GLY A N 1
ATOM 633 C CA . GLY A 1 81 ? 13.487 -0.457 -11.934 1.00 94.38 81 GLY A CA 1
ATOM 634 C C . GLY A 1 81 ? 13.965 -1.682 -12.722 1.00 94.38 81 GLY A C 1
ATOM 635 O O . GLY A 1 81 ? 14.861 -1.577 -13.569 1.00 94.38 81 GLY A O 1
ATOM 636 N N . ILE A 1 82 ? 13.325 -2.835 -12.505 1.00 91.06 82 ILE A N 1
ATOM 637 C CA . ILE A 1 82 ? 13.600 -4.073 -13.243 1.00 91.06 82 ILE A CA 1
ATOM 638 C C . ILE A 1 82 ? 13.260 -3.912 -14.729 1.00 91.06 82 ILE A C 1
ATOM 640 O O . ILE A 1 82 ? 14.068 -4.292 -15.581 1.00 91.06 82 ILE A O 1
ATOM 644 N N . GLU A 1 83 ? 12.103 -3.342 -15.068 1.00 90.38 83 GLU A N 1
ATOM 645 C CA . GLU A 1 83 ? 11.700 -3.179 -16.468 1.00 90.38 83 GLU A CA 1
ATOM 646 C C . GLU A 1 83 ? 12.609 -2.186 -17.210 1.00 90.38 83 GLU A C 1
ATOM 648 O O . GLU A 1 83 ? 13.093 -2.484 -18.304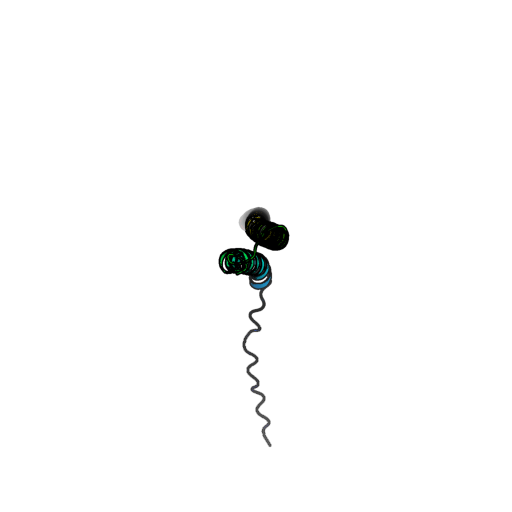 1.00 90.38 83 GLU A O 1
ATOM 653 N N . GLU A 1 84 ? 12.964 -1.065 -16.578 1.00 93.25 84 GLU A N 1
ATOM 654 C CA . GLU A 1 84 ? 13.941 -0.116 -17.127 1.00 93.25 84 GLU A CA 1
ATOM 655 C C . GLU A 1 84 ? 15.309 -0.771 -17.363 1.00 93.25 84 GLU A C 1
ATOM 657 O O . GLU A 1 84 ? 15.961 -0.547 -18.388 1.00 93.25 84 GLU A O 1
ATOM 662 N N . PHE A 1 85 ? 15.763 -1.616 -16.433 1.00 93.44 85 PHE A N 1
ATOM 663 C CA . PHE A 1 85 ? 17.002 -2.368 -16.608 1.00 93.44 85 PHE A CA 1
ATOM 664 C C . PHE A 1 85 ? 16.921 -3.346 -17.788 1.00 93.44 85 PHE A C 1
ATOM 666 O O . PHE A 1 85 ? 17.869 -3.446 -18.575 1.00 93.44 85 PHE A O 1
ATOM 673 N N . ARG A 1 86 ? 15.786 -4.035 -17.961 1.00 90.00 86 ARG A N 1
ATOM 674 C CA . ARG A 1 86 ? 15.559 -4.945 -19.094 1.00 90.00 86 ARG A CA 1
ATOM 675 C C . ARG A 1 86 ? 15.576 -4.202 -20.426 1.00 90.00 86 ARG A C 1
ATOM 677 O O . ARG A 1 86 ? 16.199 -4.699 -21.366 1.00 90.00 86 ARG A O 1
ATOM 684 N N . GLU A 1 87 ? 14.962 -3.025 -20.510 1.00 92.31 87 GLU A N 1
ATOM 685 C CA . GLU A 1 87 ? 14.994 -2.196 -21.720 1.00 92.31 87 GLU A CA 1
ATOM 686 C C . GLU A 1 87 ? 16.413 -1.719 -22.052 1.00 92.31 87 GLU A C 1
ATOM 688 O O . GLU A 1 87 ? 16.874 -1.920 -23.179 1.00 92.31 87 GLU A O 1
ATOM 693 N N . ARG A 1 88 ? 17.180 -1.241 -21.060 1.00 93.75 88 ARG A N 1
ATOM 694 C CA . ARG A 1 88 ? 18.600 -0.885 -21.256 1.00 93.75 88 ARG A CA 1
ATOM 695 C C . ARG A 1 88 ? 19.413 -2.053 -21.823 1.00 93.75 88 ARG A C 1
ATOM 697 O O . ARG A 1 88 ? 20.191 -1.881 -22.762 1.00 93.75 88 ARG A O 1
ATOM 704 N N . GLN A 1 89 ? 19.214 -3.265 -21.303 1.00 92.31 89 GLN A N 1
ATOM 705 C CA . GLN A 1 89 ? 19.882 -4.469 -21.815 1.00 92.31 89 GLN A CA 1
ATOM 706 C C . GLN A 1 89 ? 19.457 -4.815 -23.252 1.00 92.31 89 GLN A C 1
ATOM 708 O O . GLN A 1 89 ? 20.298 -5.199 -24.073 1.00 92.31 89 GLN A O 1
ATOM 713 N N . LYS A 1 90 ? 18.168 -4.672 -23.592 1.00 92.62 90 LYS A N 1
ATOM 714 C CA . LYS A 1 90 ? 17.669 -4.886 -24.962 1.00 92.62 90 LYS A CA 1
ATOM 715 C C . LYS A 1 90 ? 18.300 -3.897 -25.940 1.00 92.62 90 LYS A C 1
ATOM 717 O O . LYS A 1 90 ? 18.721 -4.309 -27.022 1.00 92.62 90 LYS A O 1
ATOM 722 N N . 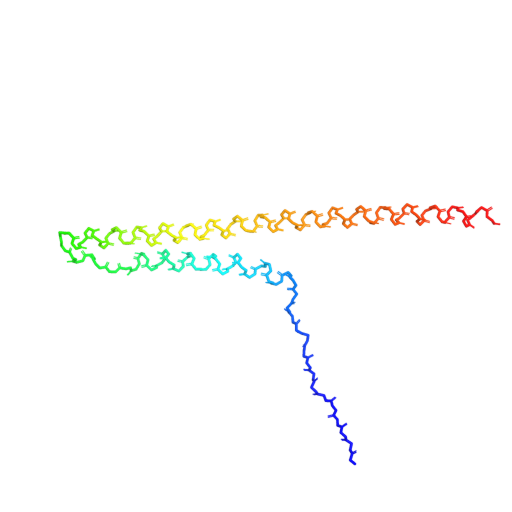GLU A 1 91 ? 18.407 -2.624 -25.575 1.00 92.12 91 GLU A N 1
ATOM 723 C CA . GLU A 1 91 ? 19.039 -1.600 -26.412 1.00 92.12 91 GLU A CA 1
ATOM 724 C C . GLU A 1 91 ? 20.513 -1.892 -26.685 1.00 92.12 91 GLU A C 1
ATOM 726 O O . GLU A 1 91 ? 20.943 -1.822 -27.837 1.00 92.12 91 GLU A O 1
ATOM 731 N N . GLN A 1 92 ? 21.280 -2.297 -25.669 1.00 90.75 92 GLN A N 1
ATOM 732 C CA . GLN A 1 92 ? 22.687 -2.666 -25.856 1.00 90.75 92 GLN A CA 1
ATOM 733 C C . GLN A 1 92 ? 22.840 -3.839 -26.836 1.00 90.75 92 GLN A C 1
ATOM 735 O O . GLN A 1 92 ? 23.657 -3.787 -27.757 1.00 90.75 92 GLN A O 1
ATOM 740 N N . ARG A 1 93 ? 21.985 -4.868 -26.733 1.00 91.31 93 ARG A N 1
ATOM 741 C CA . ARG A 1 93 ? 21.979 -5.990 -27.692 1.00 91.31 93 ARG A CA 1
ATOM 742 C C . ARG A 1 93 ? 21.624 -5.541 -29.111 1.00 91.31 93 ARG A C 1
ATOM 744 O O . ARG A 1 93 ? 22.221 -6.041 -30.065 1.00 91.31 93 ARG A O 1
ATOM 751 N N . LYS A 1 94 ? 20.682 -4.598 -29.265 1.00 92.38 94 LYS A N 1
ATOM 752 C CA . LYS A 1 94 ? 20.342 -4.002 -30.569 1.00 92.38 94 LYS A CA 1
ATOM 753 C C . LYS A 1 94 ? 21.534 -3.240 -31.151 1.00 92.38 94 LYS A C 1
ATOM 755 O O . LYS A 1 94 ? 21.840 -3.458 -32.316 1.00 92.38 94 LYS A O 1
ATOM 760 N N . LYS A 1 95 ? 22.237 -2.425 -30.356 1.00 92.00 95 LYS A N 1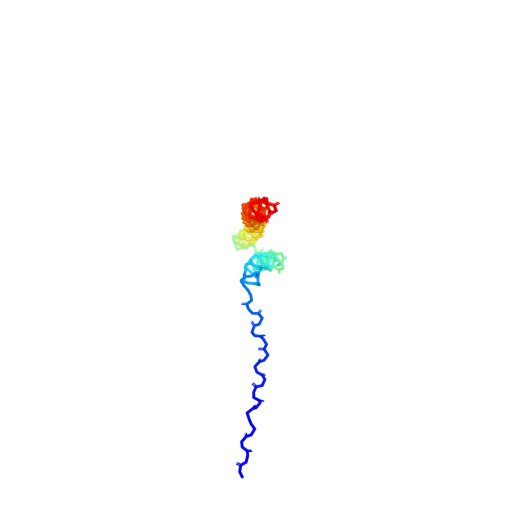
ATOM 761 C CA . LYS A 1 95 ? 23.437 -1.689 -30.797 1.00 92.00 95 LYS A CA 1
ATOM 762 C C . LYS A 1 95 ? 24.526 -2.630 -31.302 1.00 92.00 95 LYS A C 1
ATOM 764 O O . LYS A 1 95 ? 24.980 -2.469 -32.425 1.00 92.00 95 LYS A O 1
ATOM 769 N N . VAL A 1 96 ? 24.871 -3.666 -30.533 1.00 91.44 96 VAL A N 1
ATOM 770 C CA . VAL A 1 96 ? 25.894 -4.653 -30.935 1.00 91.44 96 VAL A CA 1
ATOM 771 C C . VAL A 1 96 ? 25.483 -5.417 -32.198 1.00 91.44 96 VAL A C 1
ATOM 773 O O . VAL A 1 96 ? 26.315 -5.702 -33.057 1.00 91.44 96 VAL A O 1
ATOM 776 N N . ARG A 1 97 ? 24.201 -5.777 -32.330 1.00 86.81 97 ARG A N 1
ATOM 777 C CA . ARG A 1 97 ? 23.689 -6.415 -33.551 1.00 86.81 97 ARG A CA 1
ATOM 778 C C . ARG A 1 97 ? 23.764 -5.467 -34.747 1.00 86.81 97 ARG A C 1
ATOM 780 O O . ARG A 1 97 ? 24.200 -5.889 -35.807 1.00 86.81 97 ARG A O 1
ATOM 787 N N . ASN A 1 98 ? 23.357 -4.214 -34.577 1.00 91.00 98 ASN A N 1
ATOM 788 C CA . ASN A 1 98 ? 23.380 -3.220 -35.643 1.00 91.00 98 ASN A CA 1
ATOM 789 C C . ASN A 1 98 ? 24.818 -2.901 -36.070 1.00 91.00 98 ASN A C 1
ATOM 791 O O . ASN A 1 98 ? 25.074 -2.861 -37.263 1.00 91.00 98 ASN A O 1
ATOM 795 N N . GLN A 1 99 ? 25.760 -2.781 -35.130 1.00 88.31 99 GLN A N 1
ATOM 796 C CA . GLN A 1 99 ? 27.181 -2.607 -35.442 1.00 88.31 99 GLN A CA 1
ATOM 797 C C . GLN A 1 99 ? 27.718 -3.778 -36.275 1.00 88.31 99 GLN A C 1
ATOM 799 O O . GLN A 1 99 ? 28.327 -3.557 -37.314 1.00 88.31 99 GLN A O 1
ATOM 804 N N . ARG A 1 100 ? 27.421 -5.022 -35.870 1.00 81.75 100 ARG A N 1
ATOM 805 C CA . ARG A 1 100 ? 27.782 -6.218 -36.650 1.00 81.75 100 ARG A CA 1
ATOM 806 C C . ARG A 1 100 ? 27.122 -6.254 -38.027 1.00 81.75 100 ARG A C 1
ATOM 808 O O . ARG A 1 100 ? 27.709 -6.775 -38.965 1.00 81.75 100 ARG A O 1
ATOM 815 N N . ASN A 1 101 ? 25.896 -5.749 -38.158 1.00 86.75 101 ASN A N 1
ATOM 816 C CA . ASN A 1 101 ? 25.232 -5.651 -39.457 1.00 86.75 101 ASN A CA 1
ATOM 817 C C . ASN A 1 101 ? 25.942 -4.639 -40.359 1.00 86.75 101 ASN A C 1
ATOM 819 O O . ASN A 1 101 ? 26.293 -5.000 -41.469 1.00 86.75 101 ASN A O 1
ATOM 823 N N . VAL A 1 102 ? 26.239 -3.439 -39.849 1.00 87.62 102 VAL A N 1
ATOM 824 C CA . VAL A 1 102 ? 26.974 -2.402 -40.591 1.00 87.62 102 VAL A CA 1
ATOM 825 C C . VAL A 1 102 ? 28.344 -2.907 -41.039 1.00 87.62 102 VAL A C 1
ATOM 827 O O . VAL A 1 102 ? 28.729 -2.677 -42.177 1.00 87.62 102 VAL A O 1
ATOM 830 N N . GLU A 1 103 ? 29.062 -3.626 -40.175 1.00 85.69 103 GLU A N 1
ATOM 831 C CA . GLU A 1 103 ? 30.354 -4.233 -40.512 1.00 85.69 103 GLU A CA 1
ATOM 832 C C . GLU A 1 103 ? 30.222 -5.289 -41.620 1.00 85.69 103 GLU A C 1
ATOM 834 O O . GLU A 1 103 ? 30.999 -5.282 -42.572 1.00 85.69 103 GLU A O 1
ATOM 839 N N . ARG A 1 104 ? 29.197 -6.152 -41.557 1.00 80.75 104 ARG A N 1
ATOM 840 C CA . ARG A 1 104 ? 28.905 -7.115 -42.633 1.00 80.75 104 ARG A CA 1
ATOM 841 C C . ARG A 1 104 ? 28.537 -6.439 -43.951 1.00 80.75 104 ARG A C 1
ATOM 843 O O . ARG A 1 104 ? 29.000 -6.894 -44.995 1.00 80.75 104 ARG A O 1
ATOM 850 N N . ASP A 1 105 ? 27.731 -5.385 -43.910 1.00 85.31 105 ASP A N 1
ATOM 851 C CA . ASP A 1 105 ? 27.309 -4.645 -45.102 1.00 85.31 105 ASP A CA 1
ATOM 852 C C . ASP A 1 105 ? 28.507 -3.934 -45.750 1.00 85.31 105 ASP A C 1
ATOM 854 O O . ASP A 1 105 ? 28.672 -3.990 -46.967 1.00 85.31 105 ASP A O 1
ATOM 858 N N . TRP A 1 106 ? 29.396 -3.349 -44.937 1.00 85.94 106 TRP A N 1
ATOM 859 C CA . TRP A 1 106 ? 30.652 -2.753 -45.405 1.00 85.94 106 TRP A CA 1
ATOM 860 C C . TRP A 1 106 ? 31.546 -3.773 -46.111 1.00 85.94 106 TRP A C 1
ATOM 862 O O . TRP A 1 106 ? 32.006 -3.518 -47.219 1.00 85.94 106 TRP A O 1
ATOM 872 N N . VAL A 1 107 ? 31.765 -4.942 -45.499 1.00 81.88 107 VAL A N 1
ATOM 873 C CA . VAL A 1 107 ? 32.570 -6.022 -46.097 1.00 81.88 107 VAL A CA 1
ATOM 874 C C . VAL A 1 107 ? 31.935 -6.535 -47.393 1.00 81.88 107 VAL A C 1
ATOM 876 O O . VAL A 1 107 ? 32.648 -6.802 -48.353 1.00 81.88 107 VAL A O 1
ATOM 879 N N . SER A 1 108 ? 30.604 -6.628 -47.448 1.00 77.00 108 SER A N 1
ATOM 880 C CA . SER A 1 108 ? 29.885 -7.116 -48.634 1.00 77.00 108 SER A CA 1
ATOM 881 C C . SER A 1 108 ? 29.899 -6.126 -49.803 1.00 77.00 108 SER A C 1
ATOM 883 O O . SER A 1 108 ? 29.826 -6.560 -50.943 1.00 77.00 108 SER A O 1
ATOM 885 N N . GLY A 1 109 ? 29.986 -4.816 -49.544 1.00 73.69 109 GLY A N 1
ATOM 886 C CA . GLY A 1 109 ? 30.090 -3.782 -50.584 1.00 73.69 109 GLY A CA 1
ATOM 887 C C . GLY A 1 109 ? 31.514 -3.520 -51.097 1.00 73.69 109 GLY A C 1
ATOM 888 O O . GLY A 1 109 ? 31.688 -2.720 -52.012 1.00 73.69 109 GLY A O 1
ATOM 889 N N . LEU A 1 110 ? 32.524 -4.153 -50.492 1.00 61.47 110 LEU A N 1
ATOM 890 C CA . LEU A 1 110 ? 33.940 -4.069 -50.873 1.00 61.47 110 LEU A CA 1
ATOM 891 C C . LEU A 1 110 ? 34.401 -5.221 -51.790 1.00 61.47 110 LEU A C 1
ATOM 893 O O . LEU A 1 110 ? 35.536 -5.180 -52.267 1.00 61.47 110 LEU A O 1
ATOM 897 N N . CYS A 1 111 ? 33.551 -6.226 -52.026 1.00 47.62 111 CYS A N 1
ATOM 898 C CA . CYS A 1 111 ? 33.727 -7.263 -53.050 1.00 47.62 111 CYS A CA 1
ATOM 899 C C . CYS A 1 111 ? 32.903 -6.928 -54.295 1.00 47.62 111 CYS A C 1
ATOM 901 O O . CYS A 1 111 ? 33.402 -7.226 -55.403 1.00 47.62 111 CYS A O 1
#

Organism: Geospiza parvula (NCBI:txid87175)

pLDDT: mean 85.16, std 16.72, range [40.34, 98.31]

InterPro domains:
  IPR001060 FCH domain [PF00611] (25-70)
  IPR027267 AH/BAR domain superf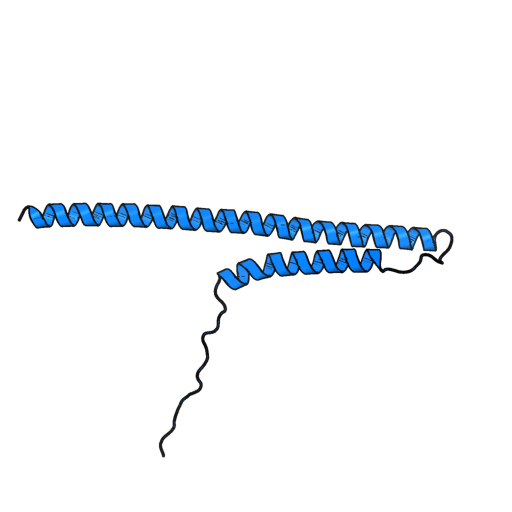amily [G3DSA:1.20.1270.60] (17-107)
  IPR027267 AH/BAR domain superfamily [SSF103657] (19-99)

Foldseek 3Di:
DDDDDDPPPDPPPPDPVVVLLVQLVVLLVQLVVLLVCLVPDDLPPPDDPSSVVNPVVSVVSNVVSVVSNVVSVVSVVVVVVVVVVVVVVVVVVVVVVVVVVVVVVVVVVVD

Sequence (111 aa):
MGLKPSRVVGPCTHTKLDFEQRVPQAEERYGKELVQIARKAGGQTEINTLKEAFEMLKQQIESVGNSHIQLAVMLKEELKGIEEFRERQKEQRKKVRNQRNVERDWVSGLC

Secondary structure (DSSP, 8-state):
---------------HHHHHHHHHHHHHHHHHHHHHHHHH---TT--HHHHHHHHHHHHHHHHHHHHHHHHHHHHHHHHHHHHHHHHHHHHHHHHHHHHHHHHHHHHHT--